Protein AF-A0A2M8NPB2-F1 (afdb_monomer_lite)

Sequence (172 aa):
MIVAIVTSAIMFSFIPLIQVGMVMAIQARVGAVVATIPAPSGDDGTMEAFASGANFQGAEPARLAVQTILALTFLVIAALAWRGRVPRIRLIYSVSIVLYSTLTIALALQAALSPVDISQGIDSGTEIAHTLALLQAVTTALIMLYVLWYVNRAPARAFFRGYYLPTKEDHP

pLDDT: mean 74.74, std 12.65, range [43.94, 93.81]

Foldseek 3Di:
DVVLLVVCLCLLAVVLVVVLVVLVVVVVVLVVVQQPDDDPDPDPDRDRPPDPVPPVVVPPVVNSVVSNVLNVVLNVLSVVVVVLAAPVSLVVNLVSLVVSLVVLLVVLVCLLPDDDDCVVPPDPVSVVSNVVSVVSNVVSVVSSVVSNVVCPDPVVVCSSVVVPDDDPVPDD

Structure (mmCIF, N/CA/C/O backbone):
data_AF-A0A2M8NPB2-F1
#
_entry.id   AF-A0A2M8NPB2-F1
#
loop_
_atom_site.group_PDB
_atom_site.id
_atom_site.type_symbol
_atom_site.label_atom_id
_atom_site.label_alt_id
_atom_site.label_comp_id
_atom_site.label_asym_id
_atom_site.label_entity_id
_atom_site.label_seq_id
_atom_site.pdbx_PDB_ins_code
_atom_site.Cartn_x
_atom_site.Cartn_y
_atom_site.Cartn_z
_atom_site.occupancy
_atom_site.B_iso_or_equiv
_atom_site.auth_seq_id
_atom_site.auth_comp_id
_atom_site.auth_asym_id
_atom_site.auth_atom_id
_atom_site.pdbx_PDB_model_num
ATOM 1 N N . MET A 1 1 ? -17.062 4.516 10.030 1.00 67.56 1 MET A N 1
ATOM 2 C CA . MET A 1 1 ? -16.228 3.325 10.301 1.00 67.56 1 MET A CA 1
ATOM 3 C C . MET A 1 1 ? -16.104 2.469 9.051 1.00 67.56 1 MET A C 1
ATOM 5 O O . MET A 1 1 ? -14.985 2.297 8.593 1.00 67.56 1 MET A O 1
ATOM 9 N N . ILE A 1 2 ? -17.225 2.101 8.421 1.00 74.19 2 ILE A N 1
ATOM 10 C CA . ILE A 1 2 ? -17.263 1.468 7.088 1.00 74.19 2 ILE A CA 1
ATOM 11 C C . ILE A 1 2 ? -16.396 2.218 6.066 1.00 74.19 2 ILE A C 1
ATOM 13 O O . ILE A 1 2 ? -15.534 1.603 5.459 1.00 74.19 2 ILE A O 1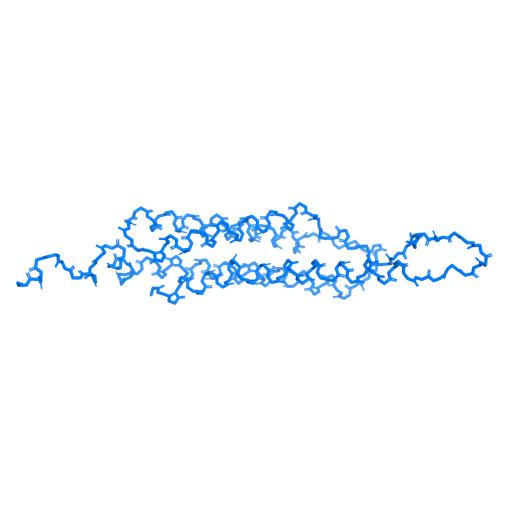
ATOM 17 N N . VAL A 1 3 ? -16.529 3.548 5.959 1.00 76.94 3 VAL A N 1
ATOM 18 C CA . VAL A 1 3 ? -15.710 4.358 5.033 1.00 76.94 3 VAL A CA 1
ATOM 19 C C . VAL A 1 3 ? -14.209 4.143 5.252 1.00 76.94 3 VAL A C 1
ATOM 21 O O . VAL A 1 3 ? -13.505 3.871 4.298 1.00 76.94 3 VAL A O 1
ATOM 24 N N . ALA A 1 4 ? -13.714 4.164 6.494 1.00 71.25 4 ALA A N 1
ATOM 25 C CA . ALA A 1 4 ? -12.286 3.979 6.766 1.00 71.25 4 ALA A CA 1
ATOM 26 C C . ALA A 1 4 ? -11.781 2.561 6.441 1.00 71.25 4 ALA A C 1
ATOM 28 O O . ALA A 1 4 ? -10.640 2.423 6.013 1.00 71.25 4 ALA A O 1
ATOM 29 N N . ILE A 1 5 ? -12.615 1.529 6.630 1.00 73.62 5 ILE A N 1
ATOM 30 C CA . ILE A 1 5 ? -12.285 0.145 6.248 1.00 73.62 5 ILE A CA 1
ATOM 31 C C . ILE A 1 5 ? -12.289 -0.003 4.724 1.00 73.62 5 ILE A C 1
ATOM 33 O O . ILE A 1 5 ? -11.394 -0.620 4.162 1.00 73.62 5 ILE A O 1
ATOM 37 N N . VAL A 1 6 ? -13.279 0.578 4.043 1.00 79.06 6 VAL A N 1
ATOM 38 C CA . VAL A 1 6 ? -13.364 0.544 2.578 1.00 79.06 6 VAL A CA 1
ATOM 39 C C . VAL A 1 6 ? -12.195 1.309 1.964 1.00 79.06 6 VAL A C 1
ATOM 41 O O . VAL A 1 6 ? -11.512 0.780 1.095 1.00 79.06 6 VAL A O 1
ATOM 44 N N . THR A 1 7 ? -11.904 2.518 2.449 1.00 76.06 7 THR A N 1
ATOM 45 C CA . THR A 1 7 ? -10.781 3.329 1.967 1.00 76.06 7 THR A CA 1
ATOM 46 C C . THR A 1 7 ? -9.448 2.618 2.176 1.00 76.06 7 THR A C 1
ATOM 48 O O . THR A 1 7 ? -8.635 2.595 1.256 1.00 76.06 7 THR A O 1
ATOM 51 N N . SER A 1 8 ? -9.222 1.999 3.339 1.00 73.38 8 SER A N 1
ATOM 52 C CA . SER A 1 8 ? -7.981 1.262 3.592 1.00 73.38 8 SER A CA 1
ATOM 53 C C . SER A 1 8 ? -7.882 -0.010 2.746 1.00 73.38 8 SER A C 1
ATOM 55 O O . SER A 1 8 ? -6.828 -0.265 2.177 1.00 73.38 8 SER A O 1
ATOM 57 N N . ALA A 1 9 ? -8.963 -0.780 2.590 1.00 78.38 9 ALA A N 1
ATOM 58 C CA . ALA A 1 9 ? -8.977 -1.976 1.747 1.00 78.38 9 ALA A CA 1
ATOM 59 C C . ALA A 1 9 ? -8.726 -1.643 0.268 1.00 78.38 9 ALA A C 1
ATOM 61 O O . ALA A 1 9 ? -7.982 -2.347 -0.416 1.00 78.38 9 ALA A O 1
ATOM 62 N N . ILE A 1 10 ? -9.298 -0.543 -0.228 1.00 81.56 10 ILE A N 1
ATOM 63 C CA . ILE A 1 10 ? -9.049 -0.086 -1.598 1.00 81.56 10 ILE A CA 1
ATOM 64 C C . ILE A 1 10 ? -7.575 0.301 -1.768 1.00 81.56 10 ILE A C 1
ATOM 66 O O . ILE A 1 10 ? -6.921 -0.156 -2.703 1.00 81.56 10 ILE A O 1
ATOM 70 N N . MET A 1 11 ? -7.040 1.102 -0.845 1.00 75.50 11 MET A N 1
ATOM 71 C CA . MET A 1 11 ? -5.678 1.636 -0.926 1.00 75.50 11 MET A CA 1
ATOM 72 C C . MET A 1 11 ? -4.584 0.588 -0.730 1.00 75.50 11 MET A C 1
ATOM 74 O O . MET A 1 11 ? -3.594 0.601 -1.454 1.00 75.50 11 MET A O 1
ATOM 78 N N . PHE A 1 12 ? -4.744 -0.312 0.238 1.00 74.81 12 PHE A N 1
ATOM 79 C CA . PHE A 1 12 ? -3.694 -1.256 0.626 1.00 74.81 12 PHE A CA 1
ATOM 80 C C . PHE A 1 12 ? -3.848 -2.644 0.002 1.00 74.81 12 PHE A C 1
ATOM 82 O O . PHE A 1 12 ? -2.892 -3.412 0.024 1.00 74.81 12 PHE A O 1
ATOM 89 N N . SER A 1 13 ? -5.006 -2.971 -0.580 1.00 81.06 13 SER A N 1
ATOM 90 C CA . SER A 1 13 ? -5.203 -4.255 -1.262 1.00 81.06 13 SER A CA 1
ATOM 91 C C . SER A 1 13 ? -5.525 -4.074 -2.739 1.00 81.06 13 SER A C 1
ATOM 93 O O . SER A 1 13 ? -4.755 -4.532 -3.577 1.00 81.06 13 SER A O 1
ATOM 95 N N . PHE A 1 14 ? -6.616 -3.386 -3.089 1.00 81.88 14 PHE A N 1
ATOM 96 C CA . PHE A 1 14 ? -7.053 -3.328 -4.491 1.00 81.88 14 PHE A CA 1
ATOM 97 C C . PHE A 1 14 ? -6.067 -2.600 -5.402 1.00 81.88 14 PHE A C 1
ATOM 99 O O . PHE A 1 14 ? -5.704 -3.147 -6.437 1.00 81.88 14 PHE A O 1
ATOM 106 N N . ILE A 1 15 ? -5.618 -1.398 -5.032 1.00 81.75 15 ILE A N 1
ATOM 107 C CA . ILE A 1 15 ? -4.679 -0.631 -5.864 1.00 81.75 15 ILE A CA 1
ATOM 108 C C . ILE A 1 15 ? -3.366 -1.413 -6.078 1.00 81.75 15 ILE A C 1
ATOM 110 O O . ILE A 1 15 ? -2.992 -1.600 -7.237 1.00 81.75 15 I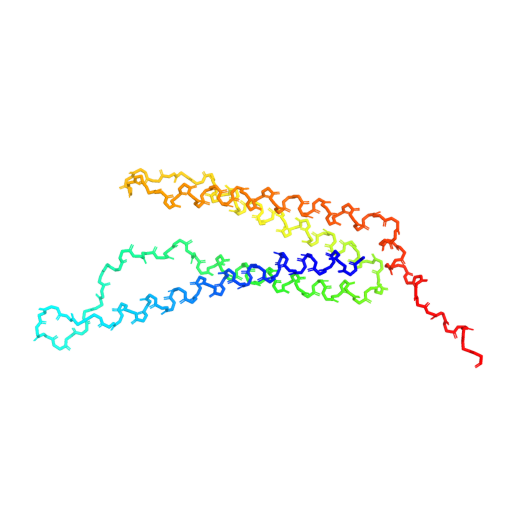LE A O 1
ATOM 114 N N . PRO A 1 16 ? -2.702 -1.951 -5.033 1.00 75.88 16 PRO A N 1
ATOM 115 C CA . PRO A 1 16 ? -1.520 -2.795 -5.198 1.00 75.88 16 PRO A CA 1
ATOM 116 C C . PRO A 1 16 ? -1.760 -4.028 -6.071 1.00 75.88 16 PRO A C 1
ATOM 118 O O . PRO A 1 16 ? -0.938 -4.328 -6.929 1.00 75.88 16 PRO A O 1
ATOM 121 N N . LEU A 1 17 ? -2.885 -4.729 -5.900 1.00 81.56 17 LEU A N 1
ATOM 122 C CA . LEU A 1 17 ? -3.203 -5.910 -6.709 1.00 81.56 17 LEU A CA 1
ATOM 123 C C . LEU A 1 17 ? -3.429 -5.553 -8.180 1.00 81.56 17 LEU A C 1
ATOM 125 O O . LEU A 1 17 ? -2.974 -6.276 -9.061 1.00 81.56 17 LEU A O 1
ATOM 129 N N . ILE A 1 18 ? -4.085 -4.425 -8.452 1.00 86.12 18 ILE A N 1
ATOM 130 C CA . ILE A 1 18 ? -4.263 -3.907 -9.810 1.00 86.12 18 ILE A CA 1
ATOM 131 C C . ILE A 1 18 ? -2.906 -3.537 -10.426 1.00 86.12 18 ILE A C 1
ATOM 133 O O . ILE A 1 18 ? -2.666 -3.853 -11.588 1.00 86.12 18 ILE A O 1
ATOM 137 N N . GLN A 1 19 ? -2.005 -2.912 -9.662 1.00 78.88 19 GLN A N 1
ATOM 138 C CA . GLN A 1 19 ? -0.648 -2.598 -10.121 1.00 78.88 19 GLN A CA 1
ATOM 139 C C . GLN A 1 19 ? 0.142 -3.866 -10.455 1.00 78.88 19 GLN A C 1
ATOM 141 O O . GLN A 1 19 ? 0.693 -3.963 -11.549 1.00 78.88 19 GLN A O 1
ATOM 146 N N . VAL A 1 20 ? 0.149 -4.856 -9.556 1.00 77.62 20 VAL A N 1
ATOM 147 C CA . VAL A 1 20 ? 0.789 -6.159 -9.798 1.00 77.62 20 VAL A CA 1
ATOM 148 C C . VAL A 1 20 ? 0.187 -6.821 -11.041 1.00 77.62 20 VAL A C 1
ATOM 150 O O . VAL A 1 20 ? 0.926 -7.253 -11.920 1.00 77.62 20 VAL A O 1
ATOM 153 N N . GLY A 1 21 ? -1.143 -6.828 -11.167 1.00 79.44 21 GLY A N 1
ATOM 154 C CA . GLY A 1 21 ? -1.842 -7.376 -12.329 1.00 79.44 21 GLY A CA 1
ATOM 155 C C . GLY A 1 21 ? -1.477 -6.674 -13.639 1.00 79.44 21 GLY A C 1
ATOM 156 O O . GLY A 1 21 ? -1.233 -7.345 -14.638 1.00 79.44 21 GLY A O 1
ATOM 157 N N . MET A 1 22 ? -1.372 -5.341 -13.639 1.00 79.50 22 MET A N 1
ATOM 158 C CA . MET A 1 22 ? -0.914 -4.577 -14.804 1.00 79.50 22 MET A CA 1
ATOM 159 C C . MET A 1 22 ? 0.528 -4.918 -15.180 1.00 79.50 22 MET A C 1
ATOM 161 O O . MET A 1 22 ? 0.800 -5.154 -16.355 1.00 79.50 22 MET A O 1
ATOM 165 N N . VAL A 1 23 ? 1.441 -4.989 -14.206 1.00 78.31 23 VAL A N 1
ATOM 166 C CA . VAL A 1 23 ? 2.844 -5.361 -14.454 1.00 78.31 23 VAL A CA 1
ATOM 167 C C . VAL A 1 23 ? 2.925 -6.760 -15.064 1.00 78.31 23 VAL A C 1
ATOM 169 O O . VAL A 1 23 ? 3.578 -6.937 -16.091 1.00 78.31 23 VAL A O 1
ATOM 172 N N . MET A 1 24 ? 2.204 -7.733 -14.502 1.00 78.94 24 MET A N 1
ATOM 173 C CA . MET A 1 24 ? 2.165 -9.095 -15.041 1.00 78.94 24 MET A CA 1
ATOM 174 C C . MET A 1 24 ? 1.545 -9.150 -16.444 1.00 78.94 24 MET A C 1
ATOM 176 O O . MET A 1 24 ? 2.048 -9.867 -17.305 1.00 78.94 24 MET A O 1
ATOM 180 N N . ALA A 1 25 ? 0.488 -8.377 -16.711 1.00 82.06 25 ALA A N 1
ATOM 181 C CA . ALA A 1 25 ? -0.137 -8.313 -18.032 1.00 82.06 25 ALA A CA 1
ATOM 182 C C . ALA A 1 25 ? 0.802 -7.712 -19.092 1.00 82.06 25 ALA A C 1
ATOM 184 O O . ALA A 1 25 ? 0.861 -8.208 -20.219 1.00 82.06 25 ALA A O 1
ATOM 185 N N . ILE A 1 26 ? 1.566 -6.675 -18.731 1.00 80.62 26 ILE A N 1
ATOM 186 C CA . ILE A 1 26 ? 2.587 -6.084 -19.605 1.00 80.62 26 ILE A CA 1
ATOM 187 C C . ILE A 1 26 ? 3.694 -7.106 -19.881 1.00 80.62 26 ILE A C 1
ATOM 189 O O . ILE A 1 26 ? 4.024 -7.326 -21.045 1.00 80.62 26 ILE A O 1
ATOM 193 N N . GLN A 1 27 ? 4.209 -7.780 -18.847 1.00 74.81 27 GLN A N 1
ATOM 194 C CA . GLN A 1 27 ? 5.226 -8.828 -18.996 1.00 74.81 27 GLN A CA 1
ATOM 195 C C . GLN A 1 27 ? 4.748 -9.963 -19.911 1.00 74.81 27 GLN A C 1
ATOM 197 O O . GLN A 1 27 ? 5.457 -10.341 -20.843 1.00 74.81 27 GLN A O 1
ATOM 202 N N . ALA A 1 28 ? 3.523 -10.457 -19.705 1.00 78.56 28 ALA A N 1
ATOM 203 C CA . ALA A 1 28 ? 2.933 -11.507 -20.532 1.00 78.56 28 ALA A CA 1
ATOM 204 C C . ALA A 1 28 ? 2.797 -11.075 -22.000 1.00 78.56 28 ALA A C 1
ATOM 206 O O . ALA A 1 28 ? 3.102 -11.845 -22.911 1.00 78.56 28 ALA A O 1
ATOM 207 N N . ARG A 1 29 ? 2.378 -9.826 -22.244 1.00 79.06 29 ARG A N 1
ATOM 208 C CA . ARG A 1 29 ? 2.216 -9.300 -23.603 1.00 79.06 29 ARG A CA 1
ATOM 209 C C . ARG A 1 29 ? 3.550 -9.091 -24.312 1.00 79.06 29 ARG A C 1
ATOM 211 O O . ARG A 1 29 ? 3.650 -9.396 -25.494 1.00 79.06 29 ARG A O 1
ATOM 218 N N . VAL A 1 30 ? 4.566 -8.596 -23.611 1.00 72.56 30 VAL A N 1
ATOM 219 C CA . VAL A 1 30 ? 5.910 -8.410 -24.177 1.00 72.56 30 VAL A CA 1
ATOM 220 C C . VAL A 1 30 ? 6.546 -9.759 -24.502 1.00 72.56 30 VAL A C 1
ATOM 222 O O . VAL A 1 30 ? 7.061 -9.923 -25.605 1.00 72.56 30 VAL A O 1
ATOM 225 N N . GLY A 1 31 ? 6.422 -10.749 -23.611 1.00 67.50 31 GLY A N 1
ATOM 226 C CA . GLY A 1 31 ? 6.887 -12.114 -23.875 1.00 67.50 31 GLY A CA 1
ATOM 227 C C . GLY A 1 31 ? 6.233 -12.734 -25.115 1.00 67.50 31 GLY A C 1
ATOM 228 O O . GLY A 1 31 ? 6.921 -13.323 -25.944 1.00 67.50 31 GLY A O 1
ATOM 229 N N . ALA A 1 32 ? 4.924 -12.530 -25.297 1.00 73.94 32 ALA A N 1
ATOM 230 C CA . ALA A 1 32 ? 4.208 -13.021 -26.475 1.00 73.94 32 ALA A CA 1
ATOM 231 C C . ALA A 1 32 ? 4.677 -12.368 -27.790 1.00 73.94 32 ALA A C 1
ATOM 233 O O . ALA A 1 32 ? 4.767 -13.051 -28.804 1.00 73.94 32 ALA A O 1
ATOM 234 N N . VAL A 1 33 ? 4.994 -11.066 -27.783 1.00 68.00 33 VAL A N 1
ATOM 235 C CA . VAL A 1 33 ? 5.471 -10.339 -28.977 1.00 68.00 33 VAL A CA 1
ATOM 236 C C . VAL A 1 33 ? 6.897 -10.748 -29.353 1.00 68.00 33 VAL A C 1
ATOM 238 O O . VAL A 1 33 ? 7.193 -10.936 -30.534 1.00 68.00 33 VAL A O 1
ATOM 241 N N . VAL A 1 34 ? 7.771 -10.933 -28.360 1.00 61.19 34 VAL A N 1
ATOM 242 C CA . VAL A 1 34 ? 9.158 -11.376 -28.570 1.00 61.19 34 VAL A CA 1
ATOM 243 C C . VAL A 1 34 ? 9.217 -12.775 -29.1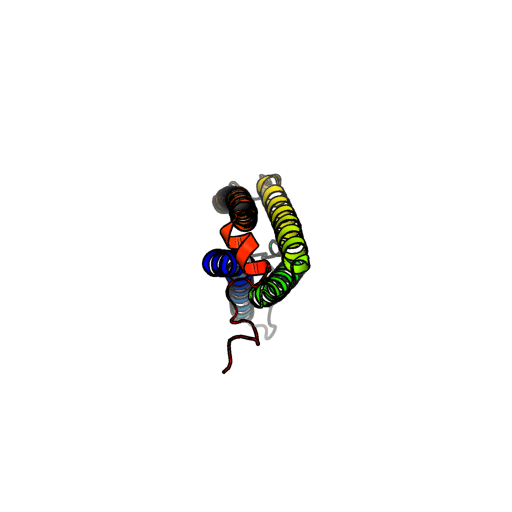96 1.00 61.19 34 VAL A C 1
ATOM 245 O O . VAL A 1 34 ? 10.050 -13.015 -30.065 1.00 61.19 34 VAL A O 1
ATOM 248 N N . ALA A 1 35 ? 8.289 -13.667 -28.838 1.00 59.66 35 ALA A N 1
ATOM 249 C CA . ALA A 1 35 ? 8.201 -15.014 -29.406 1.00 59.66 35 ALA A CA 1
ATOM 250 C C . ALA A 1 35 ? 7.783 -15.058 -30.894 1.00 59.66 35 ALA A C 1
ATOM 252 O O . ALA A 1 35 ? 7.868 -16.112 -31.517 1.00 59.66 35 ALA A O 1
ATOM 253 N N . THR A 1 36 ? 7.323 -13.940 -31.472 1.00 57.81 36 THR A N 1
ATOM 254 C CA . THR A 1 36 ? 6.756 -13.887 -32.837 1.00 57.81 36 THR A CA 1
ATOM 255 C C . THR A 1 36 ? 7.633 -13.208 -33.893 1.00 57.81 36 THR A C 1
ATOM 257 O O . THR A 1 36 ? 7.172 -13.028 -35.017 1.00 57.81 36 THR A O 1
ATOM 260 N N . ILE A 1 37 ? 8.877 -12.824 -33.585 1.00 57.66 37 ILE A N 1
ATOM 261 C CA . ILE A 1 37 ? 9.758 -12.172 -34.571 1.00 57.66 37 ILE A CA 1
ATOM 262 C C . ILE A 1 37 ? 10.407 -13.246 -35.469 1.00 57.66 37 ILE A C 1
ATOM 264 O O . ILE A 1 37 ? 11.169 -14.065 -34.956 1.00 57.66 37 ILE A O 1
ATOM 268 N N . PRO A 1 38 ? 10.147 -13.267 -36.794 1.00 55.94 38 PRO A N 1
ATOM 269 C CA . PRO A 1 38 ? 10.792 -14.207 -37.710 1.00 55.94 38 PRO A CA 1
ATOM 270 C C . PRO A 1 38 ? 12.293 -13.905 -37.823 1.00 55.94 38 PRO A C 1
ATOM 272 O O . PRO A 1 38 ? 12.677 -12.740 -37.951 1.00 55.94 38 PRO A O 1
ATOM 275 N N . ALA A 1 39 ? 13.141 -14.937 -37.793 1.00 58.34 39 ALA A N 1
ATOM 276 C CA . ALA A 1 39 ? 14.586 -14.782 -37.953 1.00 58.34 39 ALA A CA 1
ATOM 277 C C . ALA A 1 39 ? 14.920 -14.108 -39.310 1.00 58.34 39 ALA A C 1
ATOM 279 O O . ALA A 1 39 ? 14.327 -14.478 -40.326 1.00 58.34 39 ALA A O 1
ATOM 280 N N . PRO A 1 40 ? 15.864 -13.144 -39.381 1.00 56.44 40 PRO A N 1
ATOM 281 C CA . PRO A 1 40 ? 16.163 -12.408 -40.620 1.00 56.44 40 PRO A CA 1
ATOM 282 C C . PRO A 1 40 ? 16.843 -13.237 -41.720 1.00 56.44 40 PRO A C 1
ATOM 284 O O . PRO A 1 40 ? 17.072 -12.738 -42.819 1.00 56.44 40 PRO A O 1
ATOM 287 N N . SER A 1 41 ? 17.208 -14.482 -41.441 1.00 55.97 41 SER A N 1
ATOM 288 C CA . SER A 1 41 ? 17.958 -15.348 -42.346 1.00 55.97 41 SER A CA 1
ATOM 289 C C . SER A 1 41 ? 17.333 -16.734 -42.297 1.00 55.97 41 SER A C 1
ATOM 291 O O . SER A 1 41 ? 17.221 -17.271 -41.202 1.00 55.97 41 SER A O 1
ATOM 293 N N . GLY A 1 42 ? 16.903 -17.246 -43.457 1.00 56.69 42 GLY A N 1
ATOM 294 C CA . GLY A 1 42 ? 16.120 -18.473 -43.686 1.00 56.69 42 GLY A CA 1
ATOM 295 C C . GLY A 1 42 ? 16.701 -19.781 -43.143 1.00 56.69 42 GLY A C 1
ATOM 296 O O . GLY A 1 42 ? 16.946 -20.707 -43.908 1.00 56.69 42 GLY A O 1
ATOM 297 N N . ASP A 1 43 ? 16.892 -19.843 -41.836 1.00 54.91 43 ASP A N 1
ATOM 298 C CA . ASP A 1 43 ? 17.232 -21.016 -41.054 1.00 54.91 43 ASP A CA 1
ATOM 299 C C . ASP A 1 43 ? 16.019 -21.316 -40.161 1.00 54.91 43 ASP A C 1
ATOM 301 O O . ASP A 1 43 ? 15.493 -20.411 -39.507 1.00 54.91 43 ASP A O 1
ATOM 305 N N . ASP A 1 44 ? 15.551 -22.565 -40.152 1.00 53.53 44 ASP A N 1
ATOM 306 C CA . ASP A 1 44 ? 14.382 -23.061 -39.396 1.00 53.53 44 ASP A CA 1
ATOM 307 C C . ASP A 1 44 ? 14.648 -23.118 -37.870 1.00 53.53 44 ASP A C 1
ATOM 309 O O . ASP A 1 44 ? 14.182 -24.001 -37.148 1.00 53.53 44 ASP A O 1
ATOM 313 N N . GLY A 1 45 ? 15.433 -22.173 -37.358 1.00 50.59 45 GLY A N 1
ATOM 314 C CA . GLY A 1 45 ? 15.737 -21.985 -35.952 1.00 50.59 45 GLY A CA 1
ATOM 315 C C . GLY A 1 45 ? 15.035 -20.741 -35.426 1.00 50.59 45 GLY A C 1
ATOM 316 O O . GLY A 1 45 ? 15.301 -19.622 -35.861 1.00 50.59 45 GLY A O 1
ATOM 317 N N . THR A 1 46 ? 14.160 -20.917 -34.438 1.00 47.97 46 THR A N 1
ATOM 318 C CA . THR A 1 46 ? 13.670 -19.809 -33.614 1.00 47.97 46 THR A CA 1
ATOM 319 C C . THR A 1 46 ? 14.866 -19.170 -32.906 1.00 47.97 46 THR A C 1
ATOM 321 O O . THR A 1 46 ? 15.352 -19.707 -31.911 1.00 47.97 46 THR A O 1
ATOM 324 N N . MET A 1 47 ? 15.380 -18.048 -33.413 1.00 48.38 47 MET A N 1
ATOM 325 C CA . MET A 1 47 ? 16.329 -17.248 -32.644 1.00 48.38 47 MET A CA 1
ATOM 326 C C . MET A 1 47 ? 15.561 -16.609 -31.485 1.00 48.38 47 MET A C 1
ATOM 328 O O . MET A 1 47 ? 14.704 -15.753 -31.705 1.00 48.38 47 MET A O 1
ATOM 332 N N . GLU A 1 48 ? 15.851 -17.026 -30.249 1.00 49.50 48 GLU A N 1
ATOM 333 C CA . GLU A 1 48 ? 15.470 -16.253 -29.065 1.00 49.50 48 GLU A CA 1
ATOM 334 C C . GLU A 1 48 ? 16.001 -14.830 -29.248 1.00 49.50 48 GLU A C 1
ATOM 336 O O . GLU A 1 48 ? 17.195 -14.630 -29.486 1.00 49.50 48 GLU A O 1
ATOM 341 N N . ALA A 1 49 ? 15.115 -13.834 -29.189 1.00 49.25 49 ALA A N 1
ATOM 342 C CA . ALA A 1 49 ? 15.510 -12.441 -29.322 1.00 49.25 49 ALA A CA 1
ATOM 343 C C . ALA A 1 49 ? 16.497 -12.091 -28.199 1.00 49.25 49 ALA A C 1
ATOM 345 O O . ALA A 1 49 ? 16.110 -11.841 -27.059 1.00 49.25 49 ALA A O 1
ATOM 346 N N . PHE A 1 50 ? 17.785 -12.063 -28.536 1.00 49.19 50 PHE A N 1
ATOM 347 C CA . PHE A 1 50 ? 18.878 -11.918 -27.573 1.00 49.19 50 PHE A CA 1
ATOM 348 C C . PHE A 1 50 ? 18.923 -10.536 -26.895 1.00 49.19 50 PHE A C 1
ATOM 350 O O . PHE A 1 50 ? 19.711 -10.308 -25.983 1.00 49.19 50 PHE A O 1
ATOM 357 N N . ALA A 1 51 ? 18.077 -9.597 -27.321 1.00 52.81 51 ALA A N 1
ATOM 358 C CA . ALA A 1 51 ? 17.922 -8.304 -26.675 1.00 52.81 51 ALA A CA 1
ATOM 359 C C . ALA A 1 51 ? 16.551 -7.695 -26.997 1.00 52.81 51 ALA A C 1
ATOM 361 O O . ALA A 1 51 ? 16.420 -6.830 -27.862 1.00 52.81 51 ALA A O 1
ATOM 362 N N . SER A 1 52 ? 15.504 -8.105 -26.275 1.00 50.41 52 SER A N 1
ATOM 363 C CA . SER A 1 52 ? 14.371 -7.196 -26.093 1.00 50.41 52 SER A CA 1
ATOM 364 C C . SER A 1 52 ? 14.874 -6.058 -25.199 1.00 50.41 52 SER A C 1
ATOM 366 O O . SER A 1 52 ? 15.157 -6.292 -24.026 1.00 50.41 52 SER A O 1
ATOM 368 N N . GLY A 1 53 ? 15.007 -4.834 -25.720 1.00 43.94 53 GLY A N 1
ATOM 369 C CA . GLY A 1 53 ? 15.448 -3.656 -24.947 1.00 43.94 53 GLY A CA 1
ATOM 370 C C . GLY A 1 53 ? 14.542 -3.287 -23.760 1.00 43.94 53 GLY A C 1
ATOM 371 O O . GLY A 1 53 ? 14.776 -2.294 -23.086 1.00 43.94 53 GLY A O 1
ATOM 372 N N . ALA A 1 54 ? 13.514 -4.088 -23.485 1.00 45.72 54 ALA A N 1
ATOM 373 C CA . ALA A 1 54 ? 12.677 -4.013 -22.307 1.00 45.72 54 ALA A CA 1
ATOM 374 C C . ALA A 1 54 ? 13.101 -5.105 -21.317 1.00 45.72 54 ALA A C 1
ATOM 376 O O . ALA A 1 54 ? 12.397 -6.092 -21.101 1.00 45.72 54 ALA A O 1
ATOM 377 N N . ASN A 1 55 ? 14.284 -4.949 -20.727 1.00 48.62 55 ASN A N 1
ATOM 378 C CA . ASN A 1 55 ? 14.692 -5.799 -19.622 1.00 48.62 55 ASN A CA 1
ATOM 379 C C . ASN A 1 55 ? 13.842 -5.389 -18.404 1.00 48.62 55 ASN A C 1
ATOM 381 O O . ASN A 1 55 ? 14.242 -4.563 -17.589 1.00 48.62 55 ASN A O 1
ATOM 385 N N . PHE A 1 56 ? 12.629 -5.942 -18.278 1.00 49.97 56 PHE A N 1
ATOM 386 C CA . PHE A 1 56 ? 11.740 -5.760 -17.116 1.00 49.97 56 PHE A CA 1
ATOM 387 C C . PHE A 1 56 ? 12.294 -6.430 -15.839 1.00 49.97 56 PHE A C 1
ATOM 389 O O . PHE A 1 56 ? 11.539 -6.742 -14.917 1.00 49.97 56 PHE A O 1
ATOM 396 N N . GLN A 1 57 ? 13.618 -6.603 -15.746 1.00 48.00 57 GLN A N 1
ATOM 397 C CA . GLN A 1 57 ? 14.353 -6.973 -14.535 1.00 48.00 57 GLN A CA 1
ATOM 398 C C . GLN A 1 57 ? 14.080 -6.023 -13.358 1.00 48.00 57 GLN A C 1
ATOM 400 O O . GLN A 1 57 ? 14.327 -6.395 -12.216 1.00 48.00 57 GLN A O 1
ATOM 405 N N . GLY A 1 58 ? 13.515 -4.833 -13.596 1.00 52.22 58 GLY A N 1
ATOM 406 C CA . GLY A 1 58 ? 13.113 -3.904 -12.535 1.00 52.22 58 GLY A CA 1
ATOM 407 C C . GLY A 1 58 ? 11.954 -4.386 -11.646 1.00 52.22 58 GLY A C 1
ATOM 408 O O . GLY A 1 58 ? 11.803 -3.897 -10.527 1.00 52.22 58 GLY A O 1
ATOM 409 N N . ALA A 1 59 ? 11.141 -5.351 -12.093 1.00 58.12 59 ALA A N 1
ATOM 410 C CA . ALA A 1 59 ? 10.101 -5.962 -11.265 1.00 58.12 59 ALA A CA 1
ATOM 411 C C . ALA A 1 59 ? 10.572 -7.334 -10.774 1.00 58.12 59 ALA A C 1
ATOM 413 O O . ALA A 1 59 ? 10.158 -8.368 -11.295 1.00 58.12 59 ALA A O 1
ATOM 414 N N . GLU A 1 60 ? 11.462 -7.332 -9.778 1.00 71.06 60 GLU A N 1
ATOM 415 C CA . GLU A 1 60 ? 11.949 -8.556 -9.143 1.00 71.06 60 GLU A CA 1
ATOM 416 C C . GLU A 1 60 ? 10.745 -9.428 -8.720 1.00 71.06 60 GLU A C 1
ATOM 418 O O . GLU A 1 60 ? 9.896 -8.962 -7.950 1.00 71.06 60 GLU A O 1
ATOM 423 N N . PRO A 1 61 ? 10.623 -10.681 -9.201 1.00 73.06 61 PRO A N 1
ATOM 424 C CA . PRO A 1 61 ? 9.474 -11.543 -8.908 1.00 73.06 61 PRO A CA 1
ATOM 425 C C . PRO A 1 61 ? 9.207 -11.685 -7.406 1.00 73.06 61 PRO A C 1
ATOM 427 O O . PRO A 1 61 ? 8.056 -11.740 -6.970 1.00 73.06 61 PRO A O 1
ATOM 430 N N . ALA A 1 62 ? 10.276 -11.667 -6.603 1.00 72.75 62 ALA A N 1
ATOM 431 C CA . ALA A 1 62 ? 10.212 -11.668 -5.149 1.00 72.75 62 ALA A CA 1
ATOM 432 C C . ALA A 1 62 ? 9.446 -10.455 -4.597 1.00 72.75 62 ALA A C 1
ATOM 434 O O . ALA A 1 62 ? 8.601 -10.609 -3.716 1.00 72.75 62 ALA A O 1
ATOM 435 N N . ARG A 1 63 ? 9.664 -9.256 -5.151 1.00 72.56 63 ARG A N 1
ATOM 436 C CA . ARG A 1 63 ? 8.962 -8.031 -4.745 1.00 72.56 63 ARG A CA 1
ATOM 437 C C . ARG A 1 63 ? 7.469 -8.110 -5.057 1.00 72.56 63 ARG A C 1
ATOM 439 O O . ARG A 1 63 ? 6.658 -7.763 -4.198 1.00 72.56 63 ARG A O 1
ATOM 446 N N . LEU A 1 64 ? 7.100 -8.602 -6.242 1.00 77.31 64 LEU A N 1
ATOM 447 C CA . LEU A 1 64 ? 5.694 -8.794 -6.626 1.00 77.31 64 LEU A CA 1
ATOM 448 C C . LEU A 1 64 ? 5.001 -9.828 -5.728 1.00 77.31 64 LEU A C 1
ATOM 450 O O . LEU A 1 64 ? 3.871 -9.607 -5.282 1.00 77.31 64 LEU A O 1
ATOM 454 N N . ALA A 1 65 ? 5.687 -10.928 -5.408 1.00 79.75 65 ALA A N 1
ATOM 455 C CA . ALA A 1 65 ? 5.181 -11.950 -4.498 1.00 79.75 65 ALA A CA 1
ATOM 456 C C . ALA A 1 65 ? 4.968 -11.392 -3.082 1.00 79.75 65 ALA A C 1
ATOM 458 O O . ALA A 1 65 ? 3.887 -11.550 -2.514 1.00 79.75 65 ALA A O 1
ATOM 459 N N . VAL A 1 66 ? 5.955 -10.673 -2.537 1.00 78.69 66 VAL A N 1
ATOM 460 C CA . VAL A 1 66 ? 5.857 -10.018 -1.223 1.00 78.69 66 VAL A CA 1
ATOM 461 C C . VAL A 1 66 ? 4.698 -9.022 -1.199 1.00 78.69 66 VAL A C 1
ATOM 463 O O . VAL A 1 66 ? 3.874 -9.072 -0.288 1.00 78.69 66 VAL A O 1
ATOM 466 N N . GLN A 1 67 ? 4.573 -8.166 -2.216 1.00 78.31 67 GLN A N 1
ATOM 467 C CA . GLN A 1 67 ? 3.482 -7.193 -2.309 1.00 78.31 67 GLN A CA 1
ATOM 468 C C . GLN A 1 67 ? 2.108 -7.875 -2.367 1.00 78.31 67 GLN A C 1
ATOM 470 O O . GLN A 1 67 ? 1.174 -7.439 -1.695 1.00 78.31 67 GLN A O 1
ATOM 475 N N . THR A 1 68 ? 1.994 -8.980 -3.104 1.00 81.44 68 THR A N 1
ATOM 476 C CA . THR A 1 68 ? 0.758 -9.771 -3.196 1.00 81.44 68 THR A CA 1
ATOM 477 C C . THR A 1 68 ? 0.388 -10.394 -1.851 1.00 81.44 68 THR A C 1
ATOM 479 O O . THR A 1 68 ? -0.750 -10.263 -1.399 1.00 81.44 68 THR A O 1
ATOM 482 N N . ILE A 1 69 ? 1.348 -11.029 -1.171 1.00 84.69 69 ILE A N 1
ATOM 483 C CA . ILE A 1 69 ? 1.137 -11.646 0.147 1.00 84.69 69 ILE A CA 1
ATOM 484 C C . ILE A 1 69 ? 0.697 -10.593 1.165 1.00 84.69 69 ILE A C 1
ATOM 486 O O . ILE A 1 69 ? -0.262 -10.809 1.912 1.00 84.69 69 ILE A O 1
ATOM 490 N N . LEU A 1 70 ? 1.362 -9.439 1.180 1.00 79.69 70 LEU A N 1
ATOM 491 C CA . LEU A 1 70 ? 1.018 -8.334 2.064 1.00 79.69 70 LEU A CA 1
ATOM 492 C C . LEU A 1 70 ? -0.397 -7.812 1.774 1.00 79.69 70 LEU A C 1
ATOM 494 O O . LEU A 1 70 ? -1.182 -7.642 2.710 1.00 79.69 70 LEU A O 1
ATOM 498 N N . ALA A 1 71 ? -0.749 -7.603 0.502 1.00 79.81 71 ALA A N 1
ATOM 499 C CA . ALA A 1 71 ? -2.064 -7.111 0.091 1.00 79.81 71 ALA A CA 1
ATOM 500 C C . ALA A 1 71 ? -3.197 -8.068 0.498 1.00 79.81 71 ALA A C 1
ATOM 502 O O . ALA A 1 71 ? -4.225 -7.624 1.019 1.00 79.81 71 ALA A O 1
ATOM 503 N N . LEU A 1 72 ? -3.001 -9.378 0.313 1.00 84.81 72 LEU A N 1
ATOM 504 C CA . LEU A 1 72 ? -3.952 -10.413 0.729 1.00 84.81 72 LEU A CA 1
ATOM 505 C C . LEU A 1 72 ? -4.075 -10.494 2.252 1.00 84.81 72 LEU A C 1
ATOM 507 O O . LEU A 1 72 ? -5.181 -10.568 2.785 1.00 84.81 72 LEU A O 1
ATOM 511 N N . THR A 1 73 ? -2.950 -10.421 2.964 1.00 82.94 73 THR A N 1
ATOM 512 C CA . THR A 1 73 ? -2.938 -10.417 4.432 1.00 82.94 73 THR A CA 1
ATOM 513 C C . THR A 1 73 ? -3.720 -9.221 4.969 1.00 82.94 73 THR A C 1
ATOM 515 O O . THR A 1 73 ? -4.563 -9.374 5.854 1.00 82.94 73 THR A O 1
ATOM 518 N N . PHE A 1 74 ? -3.511 -8.033 4.395 1.00 80.38 74 PHE A N 1
ATOM 519 C CA . PHE A 1 74 ? -4.260 -6.842 4.777 1.00 80.38 74 PHE A CA 1
ATOM 520 C C . PHE A 1 74 ? -5.761 -6.987 4.498 1.00 80.38 74 PHE A C 1
ATOM 522 O O . PHE A 1 74 ? -6.575 -6.609 5.340 1.00 80.38 74 PHE A O 1
ATOM 529 N N . LEU A 1 75 ? -6.137 -7.598 3.370 1.00 83.81 75 LEU A N 1
ATOM 530 C CA . LEU A 1 75 ? -7.535 -7.846 3.013 1.00 83.81 75 LEU A CA 1
ATOM 531 C C . LEU A 1 75 ? -8.238 -8.730 4.054 1.00 83.81 75 LEU A C 1
ATOM 533 O O . LEU A 1 75 ? -9.350 -8.421 4.484 1.00 83.81 75 LEU A O 1
ATOM 537 N N . VAL A 1 76 ? -7.571 -9.794 4.512 1.00 84.62 76 VAL A N 1
ATOM 538 C CA . VAL A 1 76 ? -8.088 -10.672 5.574 1.00 84.62 76 VAL A CA 1
ATOM 539 C C . VAL A 1 76 ? -8.290 -9.887 6.869 1.00 84.62 76 VAL A C 1
ATOM 541 O O . VAL A 1 76 ? -9.337 -9.994 7.509 1.00 84.62 76 VAL A O 1
ATOM 544 N N . ILE A 1 77 ? -7.324 -9.051 7.248 1.00 81.00 77 ILE A N 1
ATOM 545 C CA . ILE A 1 77 ? -7.407 -8.240 8.468 1.00 81.00 77 ILE A CA 1
ATOM 546 C C . ILE A 1 77 ? -8.527 -7.197 8.356 1.00 81.00 77 ILE A C 1
ATOM 548 O O . ILE A 1 77 ? -9.268 -6.994 9.319 1.00 81.00 77 ILE A O 1
ATOM 552 N N . ALA A 1 78 ? -8.713 -6.585 7.185 1.00 79.81 78 ALA A N 1
ATOM 553 C CA . ALA A 1 78 ? -9.813 -5.665 6.912 1.00 79.81 78 ALA A CA 1
ATOM 554 C C . ALA A 1 78 ? -11.182 -6.367 6.998 1.00 79.81 78 ALA A C 1
ATOM 556 O O . ALA A 1 78 ? -12.104 -5.841 7.623 1.00 79.81 78 ALA A O 1
ATOM 557 N N . ALA A 1 79 ? -11.305 -7.585 6.460 1.00 82.31 79 ALA A N 1
ATOM 558 C CA . ALA A 1 79 ? -12.519 -8.397 6.566 1.00 82.31 79 ALA A CA 1
ATOM 559 C C . ALA A 1 79 ? -12.826 -8.801 8.022 1.00 82.31 79 ALA A C 1
ATOM 561 O O . ALA A 1 79 ? -13.975 -8.753 8.467 1.00 82.31 79 ALA A O 1
ATOM 562 N N . LEU A 1 80 ? -11.800 -9.138 8.809 1.00 79.12 80 LEU A N 1
ATOM 563 C CA . LEU A 1 80 ? -11.954 -9.405 10.242 1.00 79.12 80 LEU A CA 1
ATOM 564 C C . LEU A 1 80 ? -12.346 -8.140 11.021 1.00 79.12 80 LEU A C 1
ATOM 566 O O . LEU A 1 80 ? -13.201 -8.206 11.907 1.00 79.12 80 LEU A O 1
ATOM 570 N N . ALA A 1 81 ? -11.775 -6.985 10.671 1.00 76.06 81 ALA A N 1
ATOM 571 C CA . ALA A 1 81 ? -12.133 -5.692 11.249 1.00 76.06 81 ALA A CA 1
ATOM 572 C C . ALA A 1 81 ? -13.584 -5.297 10.938 1.00 76.06 81 ALA A C 1
ATOM 574 O O . ALA A 1 81 ? -14.269 -4.777 11.821 1.00 76.06 81 ALA A O 1
ATOM 575 N N . TRP A 1 82 ? -14.080 -5.621 9.738 1.00 77.75 82 TRP A N 1
ATOM 576 C CA . TRP A 1 82 ? -15.481 -5.424 9.350 1.00 77.75 82 TRP A CA 1
ATOM 577 C C . TRP A 1 82 ? -16.448 -6.163 10.278 1.00 77.75 82 TRP A C 1
ATOM 579 O O . TRP A 1 82 ? -17.510 -5.649 10.622 1.00 77.75 82 TRP A O 1
ATOM 589 N N . ARG A 1 83 ? -16.069 -7.357 10.747 1.00 77.00 83 ARG A N 1
ATOM 590 C CA . ARG A 1 83 ? -16.912 -8.169 11.635 1.00 77.00 83 ARG A CA 1
ATOM 591 C C . ARG A 1 83 ? -17.088 -7.559 13.037 1.00 77.00 83 ARG A C 1
ATOM 593 O O . ARG A 1 83 ? -17.968 -7.998 13.771 1.00 77.00 83 ARG A O 1
ATOM 600 N N . GLY A 1 84 ? -16.281 -6.565 13.425 1.00 61.41 84 GLY A N 1
ATOM 601 C CA . GLY A 1 84 ? -16.576 -5.605 14.504 1.00 61.41 84 GLY A CA 1
ATOM 602 C C . GLY A 1 84 ? -16.652 -6.119 15.950 1.00 61.41 84 GLY A C 1
ATOM 603 O O . GLY A 1 84 ? -16.874 -5.323 16.856 1.00 61.41 84 GLY A O 1
ATOM 604 N N . ARG A 1 85 ? -16.463 -7.418 16.208 1.00 64.81 85 ARG A N 1
ATOM 605 C CA . ARG A 1 85 ? -16.864 -8.038 17.488 1.00 64.81 85 ARG A CA 1
ATOM 606 C C . ARG A 1 85 ? -15.879 -7.945 18.657 1.00 64.81 85 ARG A C 1
ATOM 608 O O . ARG A 1 85 ? -16.279 -8.278 19.766 1.00 64.81 85 ARG A O 1
ATOM 615 N N . VAL A 1 86 ? -14.610 -7.569 18.458 1.00 68.81 86 VAL A N 1
ATOM 616 C CA . VAL A 1 86 ? -13.589 -7.762 19.511 1.00 68.81 86 VAL A CA 1
ATOM 617 C C . VAL A 1 86 ? -12.692 -6.531 19.694 1.00 68.81 86 VAL A C 1
ATOM 619 O O . VAL A 1 86 ? -12.059 -6.098 18.729 1.00 68.81 86 VAL A O 1
ATOM 622 N N . PRO A 1 87 ? -12.518 -6.006 20.925 1.00 71.31 87 PRO A N 1
ATOM 623 C CA . PRO A 1 87 ? -11.642 -4.859 21.185 1.00 71.31 87 PRO A CA 1
ATOM 624 C C . PRO A 1 87 ? -10.163 -5.129 20.854 1.00 71.31 87 PRO A C 1
ATOM 626 O O . PRO A 1 87 ? -9.431 -4.193 20.535 1.00 71.31 87 PRO A O 1
ATOM 629 N N . ARG A 1 88 ? -9.729 -6.401 20.852 1.00 80.25 88 ARG A N 1
ATOM 630 C CA . ARG A 1 88 ? -8.382 -6.814 20.408 1.00 80.25 88 ARG A CA 1
ATOM 631 C C . ARG A 1 88 ? -8.159 -6.602 18.906 1.00 80.25 88 ARG A C 1
ATOM 633 O O . ARG A 1 88 ? -7.049 -6.259 18.513 1.00 80.25 88 ARG A O 1
ATOM 640 N N . ILE A 1 89 ? -9.205 -6.729 18.079 1.00 79.19 89 ILE A N 1
ATOM 641 C CA . ILE A 1 89 ? -9.108 -6.536 16.620 1.00 79.19 89 ILE A CA 1
ATOM 642 C C . ILE A 1 89 ? -8.712 -5.098 16.288 1.00 79.19 89 ILE A C 1
ATOM 644 O O . ILE A 1 89 ? -7.975 -4.885 15.335 1.00 79.19 89 ILE A O 1
ATOM 648 N N . ARG A 1 90 ? -9.115 -4.114 17.104 1.00 80.69 90 ARG A N 1
ATOM 649 C CA . ARG A 1 90 ? -8.687 -2.722 16.920 1.00 80.69 90 ARG A CA 1
ATOM 650 C C . ARG A 1 90 ? -7.166 -2.587 16.981 1.00 80.69 90 ARG A C 1
ATOM 652 O O . ARG A 1 90 ? -6.587 -1.932 16.125 1.00 80.69 90 ARG A O 1
ATOM 659 N N . LEU A 1 91 ? -6.536 -3.195 17.989 1.00 83.06 91 LEU A N 1
ATOM 660 C CA . LEU A 1 91 ? -5.087 -3.113 18.167 1.00 83.06 91 LEU A CA 1
ATOM 661 C C . LEU A 1 91 ? -4.363 -3.866 17.051 1.00 83.06 91 LEU A C 1
ATOM 663 O O . LEU A 1 91 ? -3.440 -3.312 16.469 1.00 83.06 91 LEU A O 1
ATOM 667 N N . ILE A 1 92 ? -4.840 -5.065 16.700 1.00 85.88 92 ILE A N 1
ATOM 668 C CA . ILE A 1 92 ? -4.307 -5.839 15.572 1.00 85.88 92 ILE A CA 1
ATOM 669 C C . ILE A 1 92 ? -4.390 -5.013 14.281 1.00 85.88 92 ILE A C 1
ATOM 671 O O . ILE A 1 92 ? -3.377 -4.816 13.628 1.00 85.88 92 ILE A O 1
ATOM 675 N N . TYR A 1 93 ? -5.556 -4.443 13.965 1.00 83.62 93 TYR A N 1
ATOM 676 C CA . TYR A 1 93 ? -5.766 -3.621 12.771 1.00 83.62 93 TYR A CA 1
ATOM 677 C C . TYR A 1 93 ? -4.835 -2.400 12.729 1.00 83.62 93 TYR A C 1
ATOM 679 O O . TYR A 1 93 ? -4.183 -2.161 11.715 1.00 83.62 93 TYR A O 1
ATOM 687 N N . SER A 1 94 ? -4.720 -1.650 13.831 1.00 87.12 94 SER A N 1
ATOM 688 C CA . SER A 1 94 ? -3.812 -0.499 13.910 1.00 87.12 94 SER A CA 1
ATOM 689 C C . SER A 1 94 ? -2.346 -0.901 13.735 1.00 87.12 94 SER A C 1
ATOM 691 O O . SER A 1 94 ? -1.636 -0.255 12.970 1.00 87.12 94 SER A O 1
ATOM 693 N N . VAL A 1 95 ? -1.901 -1.976 14.396 1.00 90.00 95 VAL A N 1
ATOM 694 C CA . VAL A 1 95 ? -0.529 -2.495 14.266 1.00 90.00 95 VAL A CA 1
ATOM 695 C C . VAL A 1 95 ? -0.254 -2.945 12.833 1.00 90.00 95 VAL A C 1
ATOM 697 O O . VAL A 1 95 ? 0.788 -2.608 12.279 1.00 90.00 95 VAL A O 1
ATOM 700 N N . SER A 1 96 ? -1.198 -3.638 12.197 1.00 86.88 96 SER A N 1
ATOM 701 C CA . SER A 1 96 ? -1.064 -4.082 10.809 1.00 86.88 96 SER A CA 1
ATOM 702 C C . SER A 1 96 ? -0.970 -2.920 9.827 1.00 86.88 96 SER A C 1
ATOM 704 O O . SER A 1 96 ? -0.127 -2.962 8.938 1.00 86.88 96 SER A O 1
ATOM 706 N N . ILE A 1 97 ? -1.769 -1.861 10.005 1.00 86.62 97 ILE A N 1
ATOM 707 C CA . ILE A 1 97 ? -1.661 -0.646 9.182 1.00 86.62 97 ILE A CA 1
ATOM 708 C C . ILE A 1 97 ? -0.287 -0.002 9.339 1.00 86.62 97 ILE A C 1
ATOM 710 O O . ILE A 1 97 ? 0.317 0.370 8.336 1.00 86.62 97 ILE A O 1
ATOM 714 N N . VAL A 1 98 ? 0.212 0.125 10.572 1.00 92.00 98 VAL A N 1
ATOM 715 C CA . VAL A 1 98 ? 1.529 0.722 10.838 1.00 92.00 98 VAL A CA 1
ATOM 716 C C . VAL A 1 98 ? 2.633 -0.102 10.188 1.00 92.00 98 VAL A C 1
ATOM 718 O O . VAL A 1 98 ? 3.446 0.456 9.457 1.00 92.00 98 VAL A O 1
ATOM 721 N N . LEU A 1 99 ? 2.645 -1.421 10.397 1.00 89.56 99 LEU A N 1
ATOM 722 C CA . LEU A 1 99 ? 3.642 -2.316 9.806 1.00 89.56 99 LEU A CA 1
ATOM 723 C C . LEU A 1 99 ? 3.613 -2.251 8.276 1.00 89.56 99 LEU A C 1
ATOM 725 O O . LEU A 1 99 ? 4.649 -2.032 7.650 1.00 89.56 99 LEU A O 1
ATOM 729 N N . TYR A 1 100 ? 2.425 -2.371 7.680 1.00 86.75 100 TYR A N 1
ATOM 730 C CA . TYR A 1 100 ? 2.254 -2.344 6.228 1.00 86.75 100 TYR A CA 1
ATOM 731 C C . TYR A 1 100 ? 2.689 -1.004 5.629 1.00 86.75 100 TYR A C 1
ATOM 733 O O . TYR A 1 100 ? 3.423 -0.963 4.641 1.00 86.75 100 TYR A O 1
ATOM 741 N N . SER A 1 101 ? 2.257 0.102 6.236 1.00 88.44 101 SER A N 1
ATOM 742 C CA . SER A 1 101 ? 2.572 1.446 5.750 1.00 88.44 101 SER A CA 1
ATOM 743 C C . SER A 1 101 ? 4.061 1.736 5.884 1.00 88.44 101 SER A C 1
ATOM 745 O O . SER A 1 101 ? 4.655 2.254 4.948 1.00 88.44 101 SER A O 1
ATOM 747 N N . THR A 1 102 ? 4.683 1.340 6.998 1.00 92.94 102 THR A N 1
ATOM 748 C CA . THR A 1 102 ? 6.128 1.512 7.217 1.00 92.94 102 THR A CA 1
ATOM 749 C C . THR A 1 102 ? 6.929 0.756 6.166 1.00 92.94 102 THR A C 1
ATOM 751 O O . THR A 1 102 ? 7.822 1.332 5.552 1.00 92.94 102 THR A O 1
ATOM 754 N N . LEU A 1 103 ? 6.580 -0.507 5.905 1.00 88.88 103 LEU A N 1
ATOM 755 C CA . LEU A 1 103 ? 7.245 -1.304 4.879 1.00 88.88 103 LEU A CA 1
ATOM 756 C C . LEU A 1 103 ? 7.047 -0.706 3.479 1.00 88.88 103 LEU A C 1
ATOM 758 O O . LEU A 1 103 ? 8.003 -0.578 2.721 1.00 88.88 103 LEU A O 1
ATOM 762 N N . THR A 1 104 ? 5.824 -0.285 3.154 1.00 86.75 104 THR A N 1
ATOM 763 C CA . THR A 1 104 ? 5.508 0.337 1.859 1.00 86.75 104 THR A CA 1
ATOM 764 C C . THR A 1 104 ? 6.292 1.633 1.656 1.00 86.75 104 THR A C 1
ATOM 766 O O . THR A 1 104 ? 6.859 1.847 0.588 1.00 86.75 104 THR A O 1
ATOM 769 N N . ILE A 1 105 ? 6.373 2.478 2.687 1.00 91.62 105 ILE A N 1
ATOM 770 C CA . ILE A 1 105 ? 7.157 3.717 2.671 1.00 91.62 105 ILE A CA 1
ATOM 771 C C . ILE A 1 105 ? 8.646 3.406 2.524 1.00 91.62 105 ILE A C 1
ATOM 773 O O . ILE A 1 105 ? 9.306 4.042 1.713 1.00 91.62 105 ILE A O 1
ATOM 777 N N . ALA A 1 106 ? 9.174 2.421 3.255 1.00 91.69 106 ALA A N 1
ATOM 778 C CA . ALA A 1 106 ? 10.580 2.035 3.165 1.00 91.69 106 ALA A CA 1
ATOM 779 C C . ALA A 1 106 ? 10.957 1.582 1.745 1.00 91.69 106 ALA A C 1
ATOM 781 O O . ALA A 1 106 ? 11.960 2.039 1.204 1.00 91.69 106 ALA A O 1
ATOM 782 N N . LEU A 1 107 ? 10.121 0.751 1.113 1.00 86.94 107 LEU A N 1
ATOM 783 C CA . LEU A 1 107 ? 10.326 0.306 -0.269 1.00 86.94 107 LEU A CA 1
ATOM 784 C C . LEU A 1 107 ? 10.211 1.459 -1.275 1.00 86.94 107 LEU A C 1
ATOM 786 O O . LEU A 1 107 ? 10.975 1.527 -2.235 1.00 86.94 107 LEU A O 1
ATOM 790 N N . ALA A 1 108 ? 9.264 2.374 -1.063 1.00 87.44 108 ALA A N 1
ATOM 791 C CA . ALA A 1 108 ? 9.096 3.545 -1.915 1.00 87.44 108 ALA A CA 1
ATOM 792 C C . ALA A 1 108 ? 10.280 4.522 -1.791 1.00 87.44 108 ALA A C 1
ATOM 794 O O . ALA A 1 108 ? 10.772 5.020 -2.798 1.00 87.44 108 ALA A O 1
ATOM 795 N N . LEU A 1 109 ? 10.789 4.744 -0.576 1.00 91.88 109 LEU A N 1
ATOM 796 C CA . LEU A 1 109 ? 11.977 5.563 -0.335 1.00 91.88 109 LEU A CA 1
ATOM 797 C C . LEU A 1 109 ? 13.239 4.919 -0.903 1.00 91.88 109 LEU A C 1
ATOM 799 O O . LEU A 1 109 ? 14.041 5.616 -1.508 1.00 91.88 109 LEU A O 1
ATOM 803 N N . GLN A 1 110 ? 13.403 3.602 -0.763 1.00 89.31 110 GLN A N 1
ATOM 804 C CA . GLN A 1 110 ? 14.513 2.889 -1.394 1.00 89.31 110 GLN A CA 1
ATOM 805 C C . GLN A 1 110 ? 14.507 3.107 -2.913 1.00 89.31 110 GLN A C 1
ATOM 807 O O . GLN A 1 110 ? 15.547 3.419 -3.485 1.00 89.31 110 GLN A O 1
ATOM 812 N N . ALA A 1 111 ? 13.339 3.003 -3.554 1.00 84.31 111 ALA A N 1
ATOM 813 C CA . ALA A 1 111 ? 13.205 3.260 -4.985 1.00 84.31 111 ALA A CA 1
ATOM 814 C C . ALA A 1 111 ? 13.507 4.725 -5.348 1.00 84.31 111 ALA A C 1
ATOM 816 O O . ALA A 1 111 ? 14.217 4.970 -6.312 1.00 84.31 111 ALA A O 1
ATOM 817 N N . ALA A 1 112 ? 13.021 5.693 -4.566 1.00 87.56 112 ALA A N 1
ATOM 818 C CA . ALA A 1 112 ? 13.235 7.119 -4.829 1.00 87.56 112 ALA A CA 1
ATOM 819 C C . ALA A 1 112 ? 14.682 7.592 -4.583 1.00 87.56 112 ALA A C 1
ATOM 821 O O . ALA A 1 112 ? 15.110 8.584 -5.164 1.00 87.56 112 ALA A O 1
ATOM 822 N N . LEU A 1 113 ? 15.418 6.915 -3.696 1.00 88.56 113 LEU A N 1
ATOM 823 C CA . LEU A 1 113 ? 16.795 7.255 -3.314 1.00 88.56 113 LEU A CA 1
ATOM 824 C C . LEU A 1 113 ? 17.847 6.405 -4.041 1.00 88.56 113 LEU A C 1
ATOM 826 O O . LEU A 1 113 ? 19.039 6.540 -3.763 1.00 88.56 113 LEU A O 1
ATOM 830 N N . SER A 1 114 ? 17.424 5.508 -4.933 1.00 85.19 114 SER A N 1
ATOM 831 C CA . SER A 1 114 ? 18.350 4.686 -5.708 1.00 85.19 114 SER A CA 1
ATOM 832 C C . SER A 1 114 ? 19.153 5.571 -6.675 1.00 85.19 114 SER A C 1
ATOM 834 O O . SER A 1 114 ? 18.561 6.423 -7.341 1.00 85.19 114 SER A O 1
ATOM 836 N N . PRO A 1 115 ? 20.490 5.419 -6.757 1.00 80.81 115 PRO A N 1
ATOM 837 C CA . PRO A 1 115 ? 21.305 6.208 -7.676 1.00 80.81 115 PRO A CA 1
ATOM 838 C C . PRO A 1 115 ? 20.865 5.994 -9.127 1.00 80.81 115 PRO A C 1
ATOM 840 O O . PRO A 1 115 ? 20.706 4.854 -9.560 1.00 80.81 115 PRO A O 1
ATOM 843 N N . VAL A 1 116 ? 20.704 7.085 -9.880 1.00 73.56 116 VAL A N 1
ATOM 844 C CA . VAL A 1 116 ? 20.448 7.020 -11.324 1.00 73.56 116 VAL A CA 1
ATOM 845 C C . VAL A 1 116 ? 21.752 6.648 -12.023 1.00 73.56 116 VAL A C 1
ATOM 847 O O . VAL A 1 116 ? 22.756 7.351 -11.890 1.00 73.56 116 VAL A O 1
ATOM 850 N N . ASP A 1 117 ? 21.746 5.538 -12.758 1.00 75.12 117 ASP A N 1
ATOM 851 C CA . ASP A 1 117 ? 22.900 5.113 -13.541 1.00 75.12 117 ASP A CA 1
ATOM 852 C C . ASP A 1 117 ? 23.023 5.980 -14.800 1.00 75.12 117 ASP A C 1
ATOM 854 O O . ASP A 1 117 ? 22.311 5.806 -15.788 1.00 75.12 117 ASP A O 1
ATOM 858 N N . ILE A 1 118 ? 23.952 6.936 -14.754 1.00 66.94 118 ILE A N 1
ATOM 859 C CA . ILE A 1 118 ? 24.208 7.899 -15.833 1.00 66.94 118 ILE A CA 1
ATOM 860 C C . ILE A 1 118 ? 24.654 7.181 -17.124 1.00 66.94 118 ILE A C 1
ATOM 862 O O . ILE A 1 118 ? 24.504 7.725 -18.218 1.00 66.94 118 ILE A O 1
ATOM 866 N N . SER A 1 119 ? 25.162 5.943 -17.026 1.00 71.12 119 SER A N 1
ATOM 867 C CA . SER A 1 119 ? 25.597 5.158 -18.188 1.00 71.12 119 SER A CA 1
ATOM 868 C C . SER A 1 119 ? 24.445 4.698 -19.091 1.00 71.12 119 SER A C 1
ATOM 870 O O . SER A 1 119 ? 24.677 4.412 -20.265 1.00 71.12 119 SER A O 1
ATOM 872 N N . GLN A 1 120 ? 23.206 4.692 -18.588 1.00 64.38 120 GLN A N 1
ATOM 873 C CA . GLN A 1 120 ? 22.011 4.324 -19.357 1.00 64.38 120 GLN A CA 1
ATOM 874 C C . GLN A 1 120 ? 21.362 5.516 -20.086 1.00 64.38 120 GLN A C 1
ATOM 876 O O . GLN A 1 120 ? 20.357 5.351 -20.774 1.00 64.38 120 GLN A O 1
ATOM 881 N N . GLY A 1 121 ? 21.971 6.706 -20.000 1.00 63.44 121 GLY A N 1
ATOM 882 C CA . GLY A 1 121 ? 21.431 7.947 -20.550 1.00 63.44 121 GLY A CA 1
ATOM 883 C C . GLY A 1 121 ? 20.433 8.622 -19.605 1.00 63.44 121 GLY A C 1
ATOM 884 O O . GLY A 1 121 ? 19.910 8.013 -18.675 1.00 63.44 121 GLY A O 1
ATOM 885 N N . ILE A 1 122 ? 20.182 9.917 -19.823 1.00 66.81 122 ILE A N 1
ATOM 886 C CA . ILE A 1 122 ? 19.152 10.653 -19.078 1.00 66.81 122 ILE A CA 1
ATOM 887 C C . ILE A 1 122 ? 17.790 10.197 -19.607 1.00 66.81 122 ILE A C 1
ATOM 889 O O . ILE A 1 122 ? 17.285 10.736 -20.593 1.00 66.81 122 ILE A O 1
ATOM 893 N N . ASP A 1 123 ? 17.218 9.177 -18.972 1.00 75.69 123 ASP A N 1
ATOM 894 C CA . ASP A 1 123 ? 15.870 8.715 -19.272 1.00 75.69 123 ASP A CA 1
ATOM 895 C C . ASP A 1 123 ? 14.844 9.511 -18.448 1.00 75.69 123 ASP A C 1
ATOM 897 O O . ASP A 1 123 ? 14.878 9.574 -17.214 1.00 75.69 123 ASP A O 1
ATOM 901 N N . SER A 1 124 ? 13.894 10.127 -19.152 1.00 76.19 124 SER A N 1
ATOM 902 C CA . SER A 1 124 ? 12.757 10.820 -18.537 1.00 76.19 124 SER A CA 1
ATOM 903 C C . SER A 1 124 ? 11.865 9.854 -17.744 1.00 76.19 124 SER A C 1
ATOM 905 O O . SER A 1 124 ? 11.184 10.271 -16.806 1.00 76.19 124 SER A O 1
ATOM 907 N N . GLY A 1 125 ? 11.882 8.559 -18.084 1.00 76.44 125 GLY A N 1
ATOM 908 C CA . GLY A 1 125 ? 11.159 7.510 -17.369 1.00 76.44 125 GLY A CA 1
ATOM 909 C C . GLY A 1 125 ? 11.634 7.326 -15.926 1.00 76.44 125 GLY A C 1
ATOM 910 O O . GLY A 1 125 ? 10.807 7.209 -15.019 1.00 76.44 125 GLY A O 1
ATOM 911 N N . THR A 1 126 ? 12.947 7.373 -15.689 1.00 78.00 126 THR A N 1
ATOM 912 C CA . THR A 1 126 ? 13.541 7.237 -14.347 1.00 78.00 126 THR A CA 1
ATOM 913 C C . THR A 1 126 ? 13.150 8.377 -13.406 1.00 78.00 126 THR A C 1
ATOM 915 O O . THR A 1 126 ? 12.744 8.123 -12.272 1.00 78.00 126 THR A O 1
ATOM 918 N N . GLU A 1 127 ? 13.167 9.623 -13.882 1.00 82.25 127 GLU A N 1
ATOM 919 C CA . GLU A 1 127 ? 12.753 10.795 -13.089 1.00 82.25 127 GLU A CA 1
ATOM 920 C C . GLU A 1 127 ? 11.264 10.746 -12.704 1.00 82.25 127 GLU A C 1
ATOM 922 O O . GLU A 1 127 ? 10.878 11.027 -11.560 1.00 82.25 127 GLU A O 1
ATOM 927 N N . ILE A 1 128 ? 10.407 10.315 -13.638 1.00 84.00 128 ILE A N 1
ATOM 928 C CA . ILE A 1 128 ? 8.979 10.109 -13.366 1.00 84.00 128 ILE A CA 1
ATOM 929 C C . ILE A 1 128 ? 8.793 9.010 -12.314 1.00 84.00 128 ILE A C 1
ATOM 931 O O . ILE A 1 128 ? 7.993 9.176 -11.389 1.00 84.00 128 ILE A O 1
ATOM 935 N N . ALA A 1 129 ? 9.539 7.908 -12.415 1.00 83.56 129 ALA A N 1
ATOM 936 C CA . ALA A 1 129 ? 9.464 6.809 -11.458 1.00 83.56 129 ALA A CA 1
ATOM 937 C C . ALA A 1 129 ? 9.888 7.240 -10.043 1.00 83.56 129 ALA A C 1
ATOM 939 O O . ALA A 1 129 ? 9.198 6.909 -9.076 1.00 83.56 129 ALA A O 1
ATOM 940 N N . HIS A 1 130 ? 10.961 8.025 -9.911 1.00 85.75 130 HIS A N 1
ATOM 941 C CA . HIS A 1 130 ? 11.415 8.567 -8.625 1.00 85.75 130 HIS A CA 1
ATOM 942 C C . HIS A 1 130 ? 10.364 9.488 -7.997 1.00 85.75 130 HIS A C 1
ATOM 944 O O . HIS A 1 130 ? 10.001 9.327 -6.827 1.00 85.75 130 HIS A O 1
ATOM 950 N N . THR A 1 131 ? 9.815 10.411 -8.791 1.00 88.06 131 THR A N 1
ATOM 951 C CA . THR A 1 131 ? 8.764 11.335 -8.340 1.00 88.06 131 THR A CA 1
ATOM 952 C C . THR A 1 131 ? 7.516 10.577 -7.890 1.00 88.06 131 THR A C 1
ATOM 954 O O . THR A 1 131 ? 6.934 10.879 -6.844 1.00 88.06 131 THR A O 1
ATOM 957 N N . LEU A 1 132 ? 7.116 9.554 -8.649 1.00 87.12 132 LEU A N 1
ATOM 958 C CA . LEU A 1 132 ? 5.958 8.728 -8.330 1.00 87.12 132 LEU A CA 1
ATOM 959 C C . LEU A 1 132 ? 6.177 7.907 -7.053 1.00 87.12 132 LEU A C 1
ATOM 961 O O . LEU A 1 132 ? 5.268 7.818 -6.226 1.00 87.12 132 LEU A O 1
ATOM 965 N N . ALA A 1 133 ? 7.378 7.357 -6.854 1.00 87.62 133 ALA A N 1
ATOM 966 C CA . ALA A 1 133 ? 7.739 6.638 -5.636 1.00 87.62 133 ALA A CA 1
ATOM 967 C C . ALA A 1 133 ? 7.679 7.555 -4.402 1.00 87.62 133 ALA A C 1
ATOM 969 O O . ALA A 1 133 ? 7.117 7.181 -3.369 1.00 87.62 133 ALA A O 1
ATOM 970 N N . LEU A 1 134 ? 8.168 8.792 -4.514 1.00 91.06 134 LEU A N 1
ATOM 971 C CA . LEU A 1 134 ? 8.099 9.766 -3.426 1.00 91.06 134 LEU A CA 1
ATOM 972 C C . LEU A 1 134 ? 6.651 10.180 -3.116 1.00 91.06 134 LEU A C 1
ATOM 974 O O . LEU A 1 134 ? 6.243 10.198 -1.951 1.00 91.06 134 LEU A O 1
ATOM 978 N N . LEU A 1 135 ? 5.841 10.436 -4.148 1.00 90.69 135 LEU A N 1
ATOM 979 C CA . LEU A 1 135 ? 4.416 10.733 -3.991 1.00 90.69 135 LEU A CA 1
ATOM 980 C C . LEU A 1 135 ? 3.668 9.570 -3.325 1.00 90.69 135 LEU A C 1
ATOM 982 O O . LEU A 1 135 ? 2.837 9.791 -2.440 1.00 90.69 135 LEU A O 1
ATOM 986 N N . GLN A 1 136 ? 3.984 8.331 -3.707 1.00 87.38 136 GLN A N 1
ATOM 987 C CA . GLN A 1 136 ? 3.440 7.129 -3.083 1.00 87.38 136 GLN A CA 1
ATOM 988 C C . GLN A 1 136 ? 3.812 7.054 -1.597 1.00 87.38 136 GLN A C 1
ATOM 990 O O . GLN A 1 136 ? 2.934 6.779 -0.774 1.00 87.38 136 GLN A O 1
ATOM 995 N N . ALA A 1 137 ? 5.069 7.326 -1.233 1.00 90.56 137 ALA A N 1
ATOM 996 C CA . ALA A 1 137 ? 5.517 7.333 0.160 1.00 90.56 137 ALA A CA 1
ATOM 997 C C . ALA A 1 137 ? 4.749 8.372 0.996 1.00 90.56 137 ALA A C 1
ATOM 999 O O . ALA A 1 137 ? 4.187 8.036 2.043 1.00 90.56 137 ALA A O 1
ATOM 1000 N N . VAL A 1 138 ? 4.648 9.613 0.503 1.00 93.81 138 VAL A N 1
ATOM 1001 C CA . VAL A 1 138 ? 3.922 10.703 1.179 1.00 93.81 138 VAL A CA 1
ATOM 1002 C C . VAL A 1 138 ? 2.440 10.364 1.335 1.00 93.81 138 VAL A C 1
ATOM 1004 O O . VAL A 1 138 ? 1.885 10.467 2.430 1.00 93.81 138 VAL A O 1
ATOM 1007 N N . THR A 1 139 ? 1.799 9.900 0.263 1.00 87.81 139 THR A N 1
ATOM 1008 C CA . THR A 1 139 ? 0.373 9.540 0.272 1.00 87.81 139 THR A CA 1
ATOM 1009 C C . THR A 1 139 ? 0.102 8.399 1.252 1.00 87.81 139 THR A C 1
ATOM 1011 O O . THR A 1 139 ? -0.841 8.464 2.040 1.00 87.81 139 THR A O 1
ATOM 1014 N N . THR A 1 140 ? 0.973 7.387 1.275 1.00 87.94 140 THR A N 1
ATOM 1015 C CA . THR A 1 140 ? 0.886 6.260 2.213 1.00 87.94 140 THR A CA 1
ATOM 1016 C C . THR A 1 140 ? 0.987 6.731 3.663 1.00 87.94 140 THR A C 1
ATOM 1018 O O . THR A 1 140 ? 0.184 6.315 4.500 1.00 87.94 140 THR A O 1
ATOM 1021 N N . ALA A 1 141 ? 1.917 7.643 3.965 1.00 93.06 141 ALA A N 1
ATOM 1022 C CA . ALA A 1 141 ? 2.069 8.210 5.303 1.00 93.06 141 ALA A CA 1
ATOM 1023 C C . ALA A 1 141 ? 0.824 8.999 5.743 1.00 93.06 141 ALA A C 1
ATOM 1025 O O . ALA A 1 141 ? 0.339 8.818 6.864 1.00 93.06 141 ALA A O 1
ATOM 1026 N N . LEU A 1 142 ? 0.263 9.825 4.853 1.00 92.00 142 LEU A N 1
ATOM 1027 C CA . LEU A 1 142 ? -0.956 10.592 5.124 1.00 92.00 142 LEU A CA 1
ATOM 1028 C C . LEU A 1 142 ? -2.160 9.681 5.380 1.00 92.00 142 LEU A C 1
ATOM 1030 O O . LEU A 1 142 ? -2.915 9.913 6.324 1.00 92.00 142 LEU A O 1
ATOM 1034 N N . ILE A 1 143 ? -2.321 8.618 4.588 1.00 86.06 143 ILE A N 1
ATOM 1035 C CA . ILE A 1 143 ? -3.399 7.638 4.769 1.00 86.06 143 ILE A CA 1
ATOM 1036 C C . ILE A 1 143 ? -3.228 6.888 6.086 1.00 86.06 143 ILE A C 1
ATOM 1038 O O . ILE A 1 143 ? -4.191 6.769 6.842 1.00 86.06 143 ILE A O 1
ATOM 1042 N N . MET A 1 144 ? -2.019 6.407 6.389 1.00 90.62 144 MET A N 1
ATOM 1043 C CA . MET A 1 144 ? -1.722 5.744 7.660 1.00 90.62 144 MET A CA 1
ATOM 1044 C C . MET A 1 144 ? -2.134 6.633 8.838 1.00 90.62 144 MET A C 1
ATOM 1046 O O . MET A 1 144 ? -2.880 6.195 9.717 1.00 90.62 144 MET A O 1
ATOM 1050 N N . LEU A 1 145 ? -1.700 7.897 8.827 1.00 92.06 145 LEU A N 1
ATOM 1051 C CA . LEU A 1 145 ? -2.010 8.861 9.876 1.00 92.06 145 LEU A CA 1
ATOM 1052 C C . LEU A 1 145 ? -3.517 9.127 9.969 1.00 92.06 145 LEU A C 1
ATOM 1054 O O . LEU A 1 145 ? -4.080 9.098 11.064 1.00 92.06 145 LEU A O 1
ATOM 1058 N N . TYR A 1 146 ? -4.181 9.322 8.828 1.00 88.12 146 TYR A N 1
ATOM 1059 C CA . TYR A 1 146 ? -5.625 9.526 8.750 1.00 88.12 146 TYR A CA 1
ATOM 1060 C C . TYR A 1 146 ? -6.401 8.346 9.344 1.00 88.12 146 TYR A C 1
ATOM 1062 O O . TYR A 1 146 ? -7.298 8.544 10.167 1.00 88.12 146 TYR A O 1
ATOM 1070 N N . VAL A 1 147 ? -6.045 7.112 8.979 1.00 84.12 147 VAL A N 1
ATOM 1071 C CA . VAL A 1 147 ? -6.730 5.910 9.466 1.00 84.12 147 VAL A CA 1
ATOM 1072 C C . VAL A 1 147 ? -6.495 5.721 10.964 1.00 84.12 147 VAL A C 1
ATOM 1074 O O . VAL A 1 147 ? -7.453 5.454 11.690 1.00 84.12 147 VAL A O 1
ATOM 1077 N N . LEU A 1 148 ? -5.267 5.903 11.459 1.00 88.38 148 LEU A N 1
ATOM 1078 C CA . LEU A 1 148 ? -4.970 5.808 12.893 1.00 88.38 148 LEU A CA 1
ATOM 1079 C C . LEU A 1 148 ? -5.721 6.867 13.702 1.00 88.38 148 LEU A C 1
ATOM 1081 O O . LEU A 1 148 ? -6.351 6.545 14.714 1.00 88.38 148 LEU A O 1
ATOM 1085 N N . TRP A 1 149 ? -5.714 8.113 13.230 1.00 89.00 149 TRP A N 1
ATOM 1086 C CA . TRP A 1 149 ? -6.477 9.199 13.836 1.00 89.00 149 TRP A CA 1
ATOM 1087 C C . TRP A 1 149 ? -7.977 8.882 13.867 1.00 89.00 149 TRP A C 1
ATOM 1089 O O . TRP A 1 149 ? -8.635 9.041 14.898 1.00 89.00 149 TRP A O 1
ATOM 1099 N N . TYR A 1 150 ? -8.516 8.364 12.762 1.00 83.31 150 TYR A N 1
ATOM 1100 C CA . TYR A 1 150 ? -9.927 8.021 12.649 1.00 83.31 150 TYR A CA 1
ATOM 1101 C C . TYR A 1 150 ? -10.321 6.8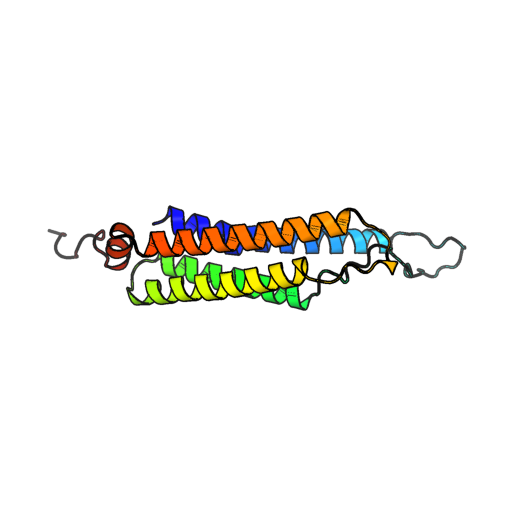56 13.567 1.00 83.31 150 TYR A C 1
ATOM 1103 O O . TYR A 1 150 ? -11.351 6.919 14.240 1.00 83.31 150 TYR A O 1
ATOM 1111 N N . VAL A 1 151 ? -9.499 5.804 13.648 1.00 79.88 151 VAL A N 1
ATOM 1112 C CA . VAL A 1 151 ? -9.723 4.656 14.546 1.00 79.88 151 VAL A CA 1
ATOM 1113 C C . VAL A 1 151 ? -9.676 5.079 16.019 1.00 79.88 151 VAL A C 1
ATOM 1115 O O . VAL A 1 151 ? -10.388 4.501 16.845 1.00 79.88 151 VAL A O 1
ATOM 1118 N N . ASN A 1 152 ? -8.894 6.109 16.358 1.00 84.12 152 ASN A N 1
ATOM 1119 C CA . ASN A 1 152 ? -8.799 6.623 17.723 1.00 84.12 152 ASN A CA 1
ATOM 1120 C C . ASN A 1 152 ? -9.982 7.535 18.131 1.00 84.12 152 ASN A C 1
ATOM 1122 O O . ASN A 1 152 ? -10.187 7.804 19.319 1.00 84.12 152 ASN A O 1
ATOM 1126 N N . ARG A 1 153 ? -10.822 7.989 17.185 1.00 81.75 153 ARG A N 1
ATOM 1127 C CA . ARG A 1 153 ? -12.004 8.816 17.497 1.00 81.75 153 ARG A CA 1
ATOM 1128 C C . ARG A 1 153 ? -13.083 8.039 18.270 1.00 81.75 153 ARG A C 1
ATOM 1130 O O . ARG A 1 153 ? -13.309 6.846 18.074 1.00 81.75 153 ARG A O 1
ATOM 1137 N N . ALA A 1 154 ? -13.802 8.747 19.150 1.00 65.69 154 ALA A N 1
ATOM 1138 C CA . ALA A 1 154 ? -14.886 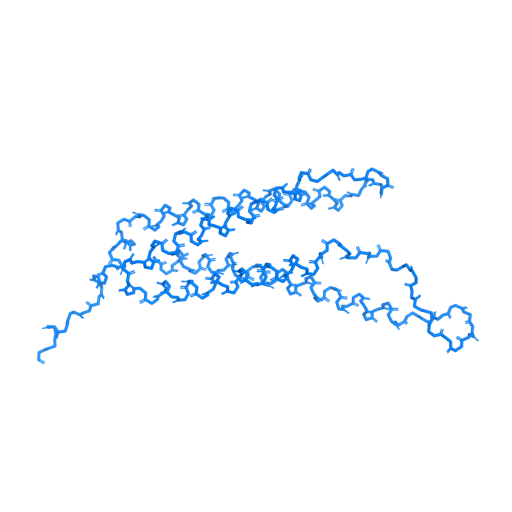8.218 19.994 1.00 65.69 154 ALA A CA 1
ATOM 1139 C C . ALA A 1 154 ? -15.932 7.328 19.271 1.00 65.69 154 ALA A C 1
ATOM 1141 O O . ALA A 1 154 ? -16.171 6.224 19.760 1.00 65.69 154 ALA A O 1
ATOM 1142 N N . PRO A 1 155 ? -16.497 7.709 18.108 1.00 68.25 155 PRO A N 1
ATOM 1143 C CA . PRO A 1 155 ? -17.474 6.871 17.401 1.00 68.25 155 PRO A CA 1
ATOM 1144 C C . PRO A 1 155 ? -16.911 5.523 16.924 1.00 68.25 155 PRO A C 1
ATOM 1146 O O . PRO A 1 155 ? -17.605 4.511 16.972 1.00 68.25 155 PRO A O 1
ATOM 1149 N N . ALA A 1 156 ? -15.636 5.462 16.523 1.00 66.75 156 ALA A N 1
ATOM 1150 C CA . ALA A 1 156 ? -15.003 4.194 16.155 1.00 66.75 156 ALA A CA 1
ATOM 1151 C C . ALA A 1 156 ? -14.821 3.282 17.382 1.00 66.75 156 ALA A C 1
ATOM 1153 O O . ALA A 1 156 ? -15.020 2.071 17.295 1.00 66.75 156 ALA A O 1
ATOM 1154 N N . ARG A 1 157 ? -14.519 3.863 18.553 1.00 67.31 157 ARG A N 1
ATOM 1155 C CA . ARG A 1 157 ? -14.429 3.121 19.823 1.00 67.31 157 ARG A CA 1
ATOM 1156 C C . ARG A 1 157 ? -15.775 2.525 20.252 1.00 67.31 157 ARG A C 1
ATOM 1158 O O . ARG A 1 157 ? -15.773 1.435 20.817 1.00 67.31 157 ARG A O 1
ATOM 1165 N N . ALA A 1 158 ? -16.891 3.199 19.969 1.00 66.75 158 ALA A N 1
ATOM 1166 C CA . ALA A 1 158 ? -18.237 2.688 20.242 1.00 66.75 158 ALA A CA 1
ATOM 1167 C C . ALA A 1 158 ? -18.598 1.488 19.347 1.00 66.75 158 ALA A C 1
ATOM 1169 O O . ALA A 1 158 ? -19.133 0.497 19.841 1.00 66.75 158 ALA A O 1
ATOM 1170 N N . PHE A 1 159 ? -18.212 1.522 18.066 1.00 66.94 159 PHE A N 1
ATOM 1171 C CA . PHE A 1 159 ? -18.427 0.406 17.138 1.00 66.94 159 PHE A CA 1
ATOM 1172 C C . PHE A 1 159 ? -17.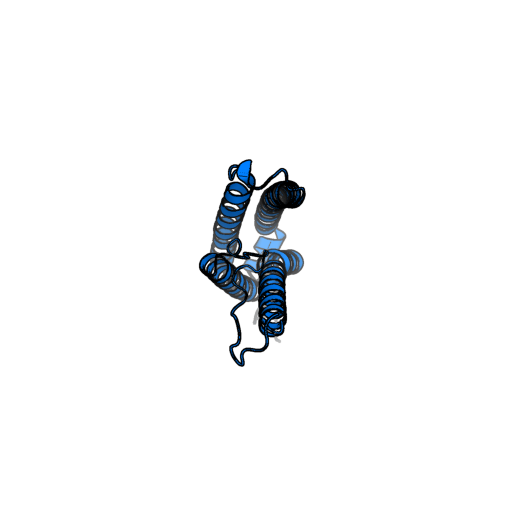736 -0.886 17.604 1.00 66.94 159 PHE A C 1
ATOM 1174 O O . PHE A 1 159 ? -18.383 -1.920 17.724 1.00 66.94 159 PHE A O 1
ATOM 1181 N N . PHE A 1 160 ? -16.446 -0.823 17.959 1.00 65.12 160 PHE A N 1
ATOM 1182 C CA . PHE A 1 160 ? -15.699 -1.995 18.449 1.00 65.12 160 PHE A CA 1
ATOM 1183 C C . PHE A 1 160 ? -16.141 -2.496 19.834 1.00 65.12 160 PHE A C 1
ATOM 1185 O O . PHE A 1 160 ? -15.731 -3.577 20.254 1.00 65.12 160 PHE A O 1
ATOM 1192 N N . ARG A 1 161 ? -16.937 -1.705 20.564 1.00 67.19 161 ARG A N 1
ATOM 1193 C CA . ARG A 1 161 ? -17.546 -2.098 21.842 1.00 67.19 161 ARG A CA 1
ATOM 1194 C C . ARG A 1 161 ? -18.917 -2.760 21.674 1.00 67.19 161 ARG A C 1
ATOM 1196 O O . ARG A 1 161 ? -19.456 -3.225 22.667 1.00 67.19 161 ARG A O 1
ATOM 1203 N N . GLY A 1 162 ? -19.465 -2.818 20.457 1.00 64.44 162 GLY A N 1
ATOM 1204 C CA . GLY A 1 162 ? -20.751 -3.469 20.189 1.00 64.44 162 GLY A CA 1
ATOM 1205 C C . GLY A 1 162 ? -21.987 -2.647 20.566 1.00 64.44 162 GLY A C 1
ATOM 1206 O O . GLY A 1 162 ? -23.076 -3.201 20.589 1.00 64.44 162 GLY A O 1
ATOM 1207 N N . TYR A 1 163 ? -21.849 -1.337 20.807 1.00 62.94 163 TYR A N 1
ATOM 1208 C CA . TYR A 1 163 ? -22.934 -0.454 21.282 1.00 62.94 163 TYR A CA 1
ATOM 1209 C C . TYR A 1 163 ? -24.148 -0.316 20.339 1.00 62.94 163 TYR A C 1
ATOM 1211 O O . TYR A 1 163 ? -25.152 0.262 20.733 1.00 62.94 163 TYR A O 1
ATOM 1219 N N . TYR A 1 164 ? -24.053 -0.791 19.095 1.00 61.59 164 TYR A N 1
ATOM 1220 C CA . TYR A 1 164 ? -25.096 -0.653 18.068 1.00 61.59 164 TYR A CA 1
ATOM 1221 C C . TYR A 1 164 ? -25.817 -1.969 17.739 1.00 61.59 164 TYR A C 1
ATOM 1223 O O . TYR A 1 164 ? -26.544 -2.032 16.751 1.00 61.59 164 TYR A O 1
ATOM 1231 N N . LEU A 1 165 ? -25.589 -3.035 18.510 1.00 57.94 165 LEU A N 1
ATOM 1232 C CA . LEU A 1 165 ? -26.305 -4.300 18.344 1.00 57.94 165 LEU A CA 1
ATOM 1233 C C . LEU A 1 165 ? -27.428 -4.375 19.389 1.00 57.94 165 LEU A C 1
ATOM 1235 O O . LEU A 1 165 ? -27.135 -4.113 20.555 1.00 57.94 165 LEU A O 1
ATOM 1239 N N . PRO A 1 166 ? -28.672 -4.727 19.006 1.00 59.12 166 PRO A N 1
ATOM 1240 C CA . PRO A 1 166 ? -29.747 -4.941 19.969 1.00 59.12 166 PRO A CA 1
ATOM 1241 C C . PRO A 1 166 ? -29.310 -6.010 20.969 1.00 59.12 166 PRO A C 1
ATOM 1243 O O . PRO A 1 166 ? -28.796 -7.073 20.594 1.00 59.12 166 PRO A O 1
ATOM 1246 N N . THR A 1 167 ? -29.446 -5.694 22.251 1.00 60.78 167 THR A N 1
ATOM 1247 C CA . THR A 1 167 ? -29.119 -6.628 23.325 1.00 60.78 167 THR A CA 1
ATOM 1248 C C . THR A 1 167 ? -30.194 -7.711 23.316 1.00 60.78 167 THR A C 1
ATOM 1250 O O . THR A 1 167 ? -31.350 -7.439 23.012 1.00 60.78 167 THR A O 1
ATOM 1253 N N . LYS A 1 168 ? -29.847 -8.961 23.639 1.00 58.91 168 LYS A N 1
ATOM 1254 C CA . LYS A 1 168 ? -30.807 -10.087 23.651 1.00 58.91 168 LYS A CA 1
ATOM 1255 C C . LYS A 1 168 ? -32.033 -9.861 24.558 1.00 58.91 168 LYS A C 1
ATOM 1257 O O . LYS A 1 168 ? -32.982 -10.627 24.468 1.00 58.91 168 LYS A O 1
ATOM 1262 N N . GLU A 1 169 ? -31.982 -8.845 25.414 1.00 60.88 169 GLU A N 1
ATOM 1263 C CA . GLU A 1 169 ? -33.040 -8.403 26.325 1.00 60.88 169 GLU A CA 1
ATOM 1264 C C . GLU A 1 169 ? -34.150 -7.587 25.631 1.00 60.88 169 GLU A C 1
ATOM 1266 O O . GLU A 1 169 ? -35.204 -7.397 26.223 1.00 60.88 169 GLU A O 1
ATOM 1271 N N . ASP A 1 170 ? -33.965 -7.170 24.370 1.00 58.72 170 ASP A N 1
ATOM 1272 C CA . ASP A 1 170 ? -34.950 -6.383 23.602 1.00 58.72 170 ASP A CA 1
ATOM 1273 C C . ASP A 1 170 ? -35.930 -7.244 22.774 1.00 58.72 170 ASP A C 1
ATOM 1275 O O . ASP A 1 170 ? -36.636 -6.737 21.899 1.00 58.72 170 ASP A O 1
ATOM 1279 N N . HIS A 1 171 ? -35.978 -8.556 23.014 1.00 56.12 171 HIS A N 1
ATOM 1280 C CA . HIS A 1 171 ? -36.988 -9.436 22.426 1.00 56.12 171 HIS A CA 1
ATOM 1281 C C . HIS A 1 171 ? -38.077 -9.732 23.473 1.00 56.12 171 HIS A C 1
ATOM 1283 O O . HIS A 1 171 ? -37.783 -10.477 24.410 1.00 56.12 171 HIS A O 1
ATOM 1289 N N . PRO A 1 172 ? -39.283 -9.135 23.355 1.00 60.09 172 PRO A N 1
ATOM 1290 C CA . PRO A 1 172 ? -40.422 -9.462 24.212 1.00 60.09 172 PRO A CA 1
ATOM 1291 C C . PRO A 1 172 ? -40.933 -10.890 23.988 1.00 60.09 172 PRO A C 1
ATOM 1293 O O . PRO A 1 172 ? -40.780 -11.413 22.857 1.00 60.09 172 PRO A O 1
#

Secondary structure (DSSP, 8-state):
-HHHHHHHHIIIIIHHHHHHHHHHHHHHHHHHHHTTPPPSSS-S-----TT-S--GGGS-HHHHHHHHHHHHHHHHHHHHHHT---HHHHHHHHHHHHHHHHHHHHHHHHHHTSPP-GGG---HHHHHHHHHHHHHHHHHHHHHHHHHHHHHSHHHHHHTTTTTSPPGGG--

Radius of gyration: 22.97 Å; chains: 1; bounding box: 66×34×70 Å